Protein AF-A0A2N6QKF6-F1 (afdb_monomer_lite)

pLDDT: mean 82.81, std 17.25, range [31.23, 97.0]

Organism: NCBI:txid170573

Structure (mmCIF, N/CA/C/O backbone):
data_AF-A0A2N6QKF6-F1
#
_entry.id   AF-A0A2N6QKF6-F1
#
loop_
_atom_site.group_PDB
_atom_site.id
_atom_site.type_symbol
_atom_site.label_atom_id
_atom_site.label_alt_id
_atom_site.label_comp_id
_atom_site.label_asym_id
_atom_site.label_entity_id
_atom_site.label_seq_id
_atom_site.pdbx_PDB_ins_code
_atom_site.Cartn_x
_atom_site.Cartn_y
_atom_site.Cartn_z
_atom_site.occupancy
_atom_site.B_iso_or_equiv
_atom_site.auth_seq_id
_atom_site.auth_comp_id
_atom_site.auth_asym_id
_atom_site.auth_atom_id
_atom_site.pdbx_PDB_model_num
ATOM 1 N N . MET A 1 1 ? -44.370 4.939 20.597 1.00 33.59 1 MET A N 1
ATOM 2 C CA . MET A 1 1 ? -43.963 3.669 21.236 1.00 33.59 1 MET A CA 1
ATOM 3 C C . MET A 1 1 ? -43.264 4.023 22.537 1.00 33.59 1 MET A C 1
ATOM 5 O O . MET A 1 1 ? -42.378 4.864 22.496 1.00 33.59 1 MET A O 1
ATOM 9 N N . MET A 1 2 ? -43.715 3.496 23.677 1.00 40.50 2 MET A N 1
ATOM 10 C CA . MET A 1 2 ? -43.012 3.657 24.957 1.00 40.50 2 MET A CA 1
ATOM 11 C C . MET A 1 2 ? -41.929 2.581 25.044 1.00 40.50 2 MET A C 1
ATOM 13 O O . MET A 1 2 ? -42.244 1.399 24.930 1.00 40.50 2 MET A O 1
ATOM 17 N N . ASN A 1 3 ? -40.674 2.985 25.238 1.00 49.44 3 ASN A N 1
ATOM 18 C CA . ASN A 1 3 ? -39.584 2.058 25.524 1.00 49.44 3 ASN A CA 1
ATOM 19 C C . ASN A 1 3 ? -39.737 1.586 26.975 1.00 49.44 3 ASN A C 1
ATOM 21 O O . ASN A 1 3 ? -39.478 2.346 27.905 1.00 49.44 3 ASN A O 1
ATOM 25 N N . ALA A 1 4 ? -40.214 0.359 27.178 1.00 58.16 4 ALA A N 1
ATOM 26 C CA . ALA A 1 4 ? -40.235 -0.259 28.498 1.00 58.16 4 ALA A CA 1
ATOM 27 C C . ALA A 1 4 ? -38.821 -0.756 28.836 1.00 58.16 4 ALA A C 1
ATOM 29 O O . ALA A 1 4 ? -38.276 -1.590 28.116 1.00 58.16 4 ALA A O 1
ATOM 30 N N . ILE A 1 5 ? -38.232 -0.243 29.916 1.00 65.94 5 ILE A N 1
ATOM 31 C CA . ILE A 1 5 ? -36.948 -0.722 30.445 1.00 65.94 5 ILE A CA 1
ATOM 32 C C . ILE A 1 5 ? -37.258 -1.811 31.485 1.00 65.94 5 ILE A C 1
ATOM 34 O O . ILE A 1 5 ? -37.947 -1.512 32.467 1.00 65.94 5 ILE A O 1
ATOM 38 N N . PRO A 1 6 ? -36.807 -3.067 31.301 1.00 71.38 6 PRO A N 1
ATOM 39 C CA . PRO A 1 6 ? -37.033 -4.127 32.279 1.00 71.38 6 PRO A CA 1
ATOM 40 C C . PRO A 1 6 ? -36.351 -3.789 33.613 1.00 71.38 6 PRO A C 1
ATOM 42 O O . PRO A 1 6 ? -35.234 -3.276 33.628 1.00 71.38 6 PRO A O 1
ATOM 45 N N . LYS A 1 7 ? -36.995 -4.089 34.745 1.00 83.50 7 LYS A N 1
ATOM 46 C CA . LYS A 1 7 ? -36.391 -3.979 36.085 1.00 83.50 7 LYS A CA 1
ATOM 47 C C . LYS A 1 7 ? -36.451 -5.326 36.797 1.00 83.50 7 LYS A C 1
ATOM 49 O O . LYS A 1 7 ? -37.468 -6.012 36.706 1.00 83.50 7 LYS A O 1
ATOM 54 N N . ILE A 1 8 ? -35.390 -5.687 37.512 1.00 82.12 8 ILE A N 1
ATOM 55 C CA . ILE A 1 8 ? -35.346 -6.843 38.416 1.00 82.12 8 ILE A CA 1
ATOM 56 C C . ILE A 1 8 ? -35.247 -6.342 39.852 1.00 82.12 8 ILE A C 1
ATOM 58 O O . ILE A 1 8 ? -34.536 -5.384 40.146 1.00 82.12 8 ILE A O 1
ATOM 62 N N . TYR A 1 9 ? -35.965 -7.003 40.751 1.00 87.81 9 TYR A N 1
ATOM 63 C CA . TYR A 1 9 ? -35.865 -6.748 42.178 1.00 87.81 9 TYR A CA 1
ATOM 64 C C . TYR A 1 9 ? -34.645 -7.469 42.768 1.00 87.81 9 TYR A C 1
ATOM 66 O O . TYR A 1 9 ? -34.489 -8.673 42.562 1.00 87.81 9 TYR A O 1
ATOM 74 N N . ASN A 1 10 ? -33.783 -6.744 43.484 1.00 83.25 10 ASN A N 1
ATOM 75 C CA . ASN A 1 10 ? -32.646 -7.316 44.203 1.00 83.25 10 ASN A CA 1
ATOM 76 C C . ASN A 1 10 ? -32.980 -7.461 45.694 1.00 83.25 10 ASN A C 1
ATOM 78 O O . ASN A 1 10 ? -33.020 -6.476 46.428 1.00 83.25 10 ASN A O 1
ATOM 82 N N . GLU A 1 11 ? -33.168 -8.700 46.149 1.00 87.56 11 GLU A N 1
ATOM 83 C CA . GLU A 1 11 ? -33.485 -9.022 47.549 1.00 87.56 11 GLU A CA 1
ATOM 84 C C . GLU A 1 11 ? -32.345 -8.700 48.532 1.00 87.56 11 GLU A C 1
ATOM 86 O O . GLU A 1 11 ? -32.589 -8.530 49.723 1.00 87.56 11 GLU A O 1
ATOM 91 N N . GLN A 1 12 ? -31.098 -8.588 48.062 1.00 83.94 12 GLN A N 1
ATOM 92 C CA . GLN A 1 12 ? -29.947 -8.272 48.918 1.00 83.94 12 GLN A CA 1
ATOM 93 C C . GLN A 1 12 ? -29.856 -6.780 49.236 1.00 83.94 12 GLN A C 1
ATOM 95 O O . GLN A 1 12 ? -29.400 -6.406 50.316 1.00 83.94 12 GLN A O 1
ATOM 100 N N . THR A 1 13 ? -30.275 -5.927 48.301 1.00 87.44 13 THR A N 1
ATOM 101 C CA . THR A 1 13 ? -30.231 -4.465 48.455 1.00 87.44 13 THR A CA 1
ATOM 102 C C . THR A 1 13 ? -31.611 -3.846 48.671 1.00 87.44 13 THR A C 1
ATOM 104 O O . THR A 1 13 ? -31.691 -2.662 48.973 1.00 87.44 13 THR A O 1
ATOM 107 N N . ASN A 1 14 ? -32.693 -4.632 48.577 1.00 87.19 14 ASN A N 1
ATOM 108 C CA . ASN A 1 14 ? -34.089 -4.183 48.648 1.00 87.19 14 ASN A CA 1
ATOM 109 C C . ASN A 1 14 ? -34.465 -3.117 47.599 1.00 87.19 14 ASN A C 1
ATOM 111 O O . ASN A 1 14 ? -35.399 -2.336 47.795 1.00 87.19 14 ASN A O 1
ATOM 115 N N . GLU A 1 15 ? -33.776 -3.106 46.459 1.00 83.88 15 GLU A N 1
ATOM 116 C CA . GLU A 1 15 ? -33.936 -2.095 45.413 1.00 83.88 15 GLU A CA 1
ATOM 117 C C . GLU A 1 15 ? -34.343 -2.710 44.069 1.00 83.88 15 GLU A C 1
ATOM 119 O O . GLU A 1 15 ? -33.984 -3.838 43.725 1.00 83.88 15 GLU A O 1
ATOM 124 N N . TRP A 1 16 ? -35.095 -1.937 43.281 1.00 82.19 16 TRP A N 1
ATOM 125 C CA . TRP A 1 16 ? -35.392 -2.263 41.887 1.00 82.19 16 TRP A CA 1
ATOM 126 C C . TRP A 1 16 ? -34.237 -1.808 41.001 1.00 82.19 16 TRP A C 1
ATOM 128 O O . TRP A 1 16 ? -34.022 -0.609 40.827 1.00 82.19 16 TRP A O 1
ATOM 138 N N . ILE A 1 17 ? -33.529 -2.764 40.407 1.00 78.00 17 ILE A N 1
ATOM 139 C CA . ILE A 1 17 ? -32.406 -2.509 39.509 1.00 78.00 17 ILE A CA 1
ATOM 140 C C . ILE A 1 17 ? -32.923 -2.508 38.075 1.00 78.00 17 ILE A C 1
ATOM 142 O O . ILE A 1 17 ? -33.577 -3.453 37.629 1.00 78.00 17 ILE A O 1
ATOM 146 N N . GLU A 1 18 ? -32.632 -1.439 37.340 1.00 76.62 18 GLU A N 1
ATOM 147 C CA . GLU A 1 18 ? -32.912 -1.384 35.909 1.00 76.62 18 GLU A CA 1
ATOM 148 C C . GLU A 1 18 ? -31.968 -2.333 35.166 1.00 76.62 18 GLU A C 1
ATOM 150 O O . GLU A 1 18 ? -30.745 -2.195 35.225 1.00 76.62 18 GLU A O 1
ATOM 155 N N . LEU A 1 19 ? -32.538 -3.306 34.454 1.00 60.22 19 LEU A N 1
ATOM 156 C CA . LEU A 1 19 ? -31.799 -4.133 33.514 1.00 60.22 19 LEU A CA 1
ATOM 157 C C . LEU A 1 19 ? -31.552 -3.304 32.261 1.00 60.22 19 LEU A C 1
ATOM 159 O O . LEU A 1 19 ? -32.302 -3.355 31.284 1.00 60.22 19 LEU A O 1
ATOM 163 N N . MET A 1 20 ? -30.459 -2.556 32.274 1.00 59.91 20 MET A N 1
ATOM 164 C CA . MET A 1 20 ? -29.850 -2.147 31.025 1.00 59.91 20 MET A CA 1
ATOM 165 C C . MET A 1 20 ? -29.080 -3.350 30.494 1.00 59.91 20 MET A C 1
ATOM 167 O O . MET A 1 20 ? -28.001 -3.677 30.987 1.00 59.91 20 MET A O 1
ATOM 171 N N . ALA A 1 21 ? -29.626 -4.022 29.481 1.00 54.94 21 ALA A N 1
ATOM 172 C CA . ALA A 1 21 ? -28.771 -4.782 28.586 1.00 54.94 21 ALA A CA 1
ATOM 173 C C . ALA A 1 21 ? -27.854 -3.752 27.916 1.00 54.94 21 ALA A C 1
ATOM 175 O O . ALA A 1 21 ? -28.243 -3.121 26.934 1.00 54.94 21 ALA A O 1
ATOM 176 N N . LYS A 1 22 ? -26.661 -3.512 28.482 1.00 54.78 22 LYS A N 1
ATOM 177 C CA . LYS A 1 22 ? -25.592 -2.864 27.719 1.00 54.78 22 LYS A CA 1
ATOM 178 C C . LYS A 1 22 ? -25.486 -3.650 26.412 1.00 54.78 22 LYS A C 1
ATOM 180 O O . LYS A 1 22 ? -25.495 -4.883 26.490 1.00 54.78 22 LYS A O 1
ATOM 185 N N . PRO A 1 23 ? -25.427 -3.013 25.235 1.00 53.00 23 PRO A N 1
ATOM 186 C CA . PRO A 1 23 ? -25.147 -3.738 24.011 1.00 53.00 23 PRO A CA 1
ATOM 187 C C . PRO A 1 23 ? -23.751 -4.351 24.156 1.00 53.00 23 PRO A C 1
ATOM 189 O O . PRO A 1 23 ? -22.747 -3.718 23.856 1.00 53.00 23 PRO A O 1
ATOM 192 N N . ILE A 1 24 ? -23.680 -5.591 24.650 1.00 60.78 24 ILE A N 1
ATOM 193 C CA . ILE A 1 24 ? -22.425 -6.338 24.797 1.00 60.78 24 ILE A CA 1
ATOM 194 C C . ILE A 1 24 ? -21.724 -6.376 23.434 1.00 60.78 24 ILE A C 1
ATOM 196 O O . ILE A 1 24 ? -20.508 -6.336 23.367 1.00 60.78 24 ILE A O 1
ATOM 200 N N . ALA A 1 25 ? -22.495 -6.362 22.341 1.00 68.88 25 ALA A N 1
ATOM 201 C CA . ALA A 1 25 ? -21.987 -6.313 20.980 1.00 68.88 25 ALA A CA 1
ATOM 202 C C . ALA A 1 25 ? -21.119 -5.077 20.678 1.00 68.88 25 ALA A C 1
ATOM 204 O O . ALA A 1 25 ? -20.058 -5.246 20.092 1.00 68.88 25 ALA A O 1
ATOM 205 N N . GLU A 1 26 ? -21.512 -3.861 21.075 1.00 77.00 26 GLU A N 1
ATOM 206 C CA . GLU A 1 26 ? -20.708 -2.655 20.801 1.00 77.00 26 GLU A CA 1
ATOM 207 C C . GLU A 1 26 ? -19.411 -2.658 21.613 1.00 77.00 26 GLU A C 1
ATOM 209 O O . GLU A 1 26 ? -18.339 -2.379 21.082 1.00 77.00 26 GLU A O 1
ATOM 214 N N . GLU A 1 27 ? -19.493 -3.044 22.888 1.00 78.19 27 GLU A N 1
ATOM 215 C CA . GLU A 1 27 ? -18.327 -3.162 23.767 1.00 78.19 27 GLU A CA 1
ATOM 216 C C . GLU A 1 27 ? -17.362 -4.251 23.269 1.00 78.19 27 GLU A C 1
ATOM 218 O O . GLU A 1 27 ? -16.156 -4.029 23.206 1.00 78.19 27 GLU A O 1
ATOM 223 N N . VAL A 1 28 ? -17.887 -5.389 22.804 1.00 81.12 28 VAL A N 1
ATOM 224 C CA . VAL A 1 28 ? -17.098 -6.460 22.176 1.00 81.12 28 VAL A CA 1
ATOM 225 C C . VAL A 1 28 ? -16.457 -5.991 20.871 1.00 81.12 28 VAL A C 1
ATOM 227 O O . VAL A 1 28 ? -15.275 -6.250 20.662 1.00 81.12 28 VAL A O 1
ATOM 230 N N . ILE A 1 29 ? -17.186 -5.276 20.006 1.00 84.38 29 ILE A N 1
ATOM 231 C CA . ILE A 1 29 ? -16.633 -4.721 18.760 1.00 84.38 29 ILE A CA 1
ATOM 232 C C . ILE A 1 29 ? -15.495 -3.744 19.066 1.00 84.38 29 ILE A C 1
ATOM 234 O O . ILE A 1 29 ? -14.464 -3.796 18.397 1.00 84.38 29 ILE A O 1
ATOM 238 N N . ASN A 1 30 ? -15.647 -2.900 20.088 1.00 85.94 30 ASN A N 1
ATOM 239 C CA . ASN A 1 30 ? -14.605 -1.964 20.503 1.00 85.94 30 ASN A CA 1
ATOM 240 C C . ASN A 1 30 ? -13.359 -2.697 21.007 1.00 85.94 30 ASN A C 1
ATOM 242 O O . ASN A 1 30 ? -12.272 -2.418 20.512 1.00 85.94 30 ASN A O 1
ATOM 246 N N . ILE A 1 31 ? -13.512 -3.690 21.890 1.00 87.44 31 ILE A N 1
ATOM 247 C CA . ILE A 1 31 ? -12.392 -4.517 22.373 1.00 87.44 31 ILE A CA 1
ATOM 248 C C . ILE A 1 31 ? -11.693 -5.218 21.201 1.00 87.44 31 ILE A C 1
ATOM 250 O O . ILE A 1 31 ? -10.470 -5.205 21.105 1.00 87.44 31 ILE A O 1
ATOM 254 N N . MET A 1 32 ? -12.455 -5.787 20.262 1.00 88.50 32 MET A N 1
ATOM 255 C CA . MET A 1 32 ? -11.893 -6.436 19.075 1.00 88.50 32 MET A CA 1
ATOM 256 C C . MET A 1 32 ? -11.152 -5.449 18.165 1.00 88.50 32 MET A C 1
ATOM 258 O O . MET A 1 32 ? -10.100 -5.799 17.628 1.00 88.50 32 MET A O 1
ATOM 262 N N . LYS A 1 33 ? -11.675 -4.228 17.983 1.00 90.12 33 LYS A N 1
ATOM 263 C CA . LYS A 1 33 ? -11.009 -3.166 17.215 1.00 90.12 33 LYS A CA 1
ATOM 264 C C . LYS A 1 33 ? -9.722 -2.732 17.917 1.00 90.12 33 LYS A C 1
ATOM 266 O O . LYS A 1 33 ? -8.696 -2.606 17.256 1.00 90.12 33 LYS A O 1
ATOM 271 N N . GLU A 1 34 ? -9.747 -2.543 19.233 1.00 90.44 34 GLU A N 1
ATOM 272 C CA . GLU A 1 34 ? -8.566 -2.203 20.035 1.00 90.44 34 GLU A CA 1
ATOM 273 C C . GLU A 1 34 ? -7.488 -3.288 19.939 1.00 90.44 34 GLU A C 1
ATOM 275 O O . GLU A 1 34 ? -6.335 -2.983 19.627 1.00 90.44 34 GLU A O 1
ATOM 280 N N . ASP A 1 35 ? -7.861 -4.559 20.104 1.00 89.81 35 ASP A N 1
ATOM 281 C CA . ASP A 1 35 ? -6.941 -5.690 19.962 1.00 89.81 35 ASP A CA 1
ATOM 282 C C . ASP A 1 35 ?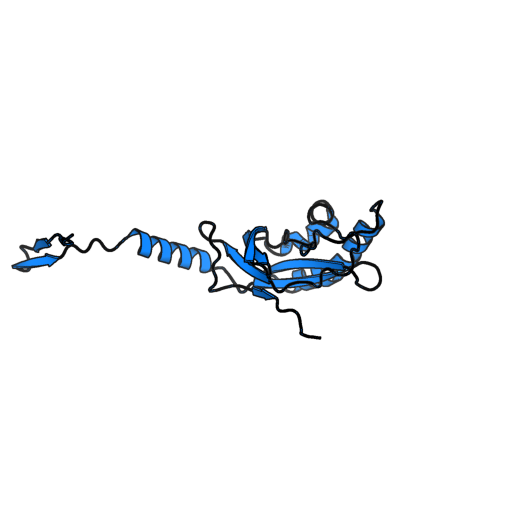 -6.387 -5.813 18.537 1.00 89.81 35 ASP A C 1
ATOM 284 O O . ASP A 1 35 ? -5.190 -6.055 18.356 1.00 89.81 35 ASP A O 1
ATOM 288 N N . PHE A 1 36 ? -7.226 -5.600 17.518 1.00 90.75 36 PHE A N 1
ATOM 289 C CA . PHE A 1 36 ? -6.790 -5.565 16.122 1.00 90.75 36 PHE A CA 1
ATOM 290 C C . PHE A 1 36 ? -5.768 -4.449 15.881 1.00 90.75 36 PHE A C 1
ATOM 292 O O . PHE A 1 36 ? -4.759 -4.677 15.208 1.00 90.75 36 PHE A O 1
ATOM 299 N N . MET A 1 37 ? -6.010 -3.263 16.447 1.00 90.56 37 MET A N 1
ATOM 300 C CA . MET A 1 37 ? -5.165 -2.078 16.291 1.00 90.56 37 MET A CA 1
ATOM 301 C C . MET A 1 37 ? -3.896 -2.107 17.143 1.00 90.56 37 MET A C 1
ATOM 303 O O . MET A 1 37 ? -2.959 -1.368 16.840 1.00 90.56 37 MET A O 1
ATOM 307 N N . ARG A 1 38 ? -3.818 -2.980 18.153 1.00 90.06 38 ARG A N 1
ATOM 308 C CA . ARG A 1 38 ? -2.710 -3.045 19.119 1.00 90.06 38 ARG A CA 1
ATOM 309 C C . ARG A 1 38 ? -1.326 -3.168 18.481 1.00 90.06 38 ARG A C 1
ATOM 311 O O . ARG A 1 38 ? -0.368 -2.626 19.012 1.00 90.06 38 ARG A O 1
ATOM 318 N N . ASN A 1 39 ? -1.232 -3.863 17.347 1.00 85.44 39 ASN A N 1
ATOM 319 C CA . ASN A 1 39 ? 0.022 -4.066 16.610 1.00 85.44 39 ASN A CA 1
ATOM 320 C C . ASN A 1 39 ? 0.040 -3.324 15.259 1.00 85.44 39 ASN A C 1
ATOM 322 O O . ASN A 1 39 ? 0.821 -3.666 14.368 1.00 85.44 39 ASN A O 1
ATOM 326 N N . LYS A 1 40 ? -0.882 -2.376 15.044 1.00 90.88 40 LYS A N 1
ATOM 327 C CA . LYS A 1 40 ? -0.965 -1.597 13.806 1.00 90.88 40 LYS A CA 1
ATOM 328 C C . LYS A 1 40 ? -0.244 -0.277 13.982 1.00 90.88 40 LYS A C 1
ATOM 330 O O . LYS A 1 40 ? -0.698 0.597 14.717 1.00 90.88 40 LYS A O 1
ATOM 335 N N . GLU A 1 41 ? 0.848 -0.125 13.256 1.00 93.25 41 GLU A N 1
ATOM 336 C CA . GLU A 1 41 ? 1.609 1.118 13.216 1.00 93.25 41 GLU A CA 1
ATOM 337 C C . GLU A 1 41 ? 1.075 2.077 12.152 1.00 93.25 41 GLU A C 1
ATOM 339 O O . GLU A 1 41 ? 0.114 1.769 11.445 1.00 93.25 41 GLU A O 1
ATOM 344 N N . ASP A 1 42 ? 1.669 3.257 12.044 1.00 94.69 42 ASP A N 1
ATOM 345 C CA . ASP A 1 42 ? 1.272 4.223 11.023 1.00 94.69 42 ASP A CA 1
ATOM 346 C C . ASP A 1 42 ? 1.542 3.672 9.621 1.00 94.69 42 ASP A C 1
ATOM 348 O O . ASP A 1 42 ? 2.583 3.062 9.362 1.00 94.69 42 ASP A O 1
ATOM 352 N N . ILE A 1 43 ? 0.596 3.888 8.708 1.00 96.12 43 ILE A N 1
ATOM 353 C CA . ILE A 1 43 ? 0.763 3.532 7.300 1.00 96.12 43 ILE A CA 1
ATOM 354 C C . ILE A 1 43 ? 1.660 4.585 6.646 1.00 96.12 43 ILE A C 1
ATOM 356 O O . ILE A 1 43 ? 1.440 5.787 6.791 1.00 96.12 43 ILE A O 1
ATOM 360 N N . LYS A 1 44 ? 2.663 4.123 5.907 1.00 95.81 44 LYS A N 1
ATOM 361 C CA . LYS A 1 44 ? 3.523 4.917 5.031 1.00 95.81 44 LYS A CA 1
ATOM 362 C C . LYS A 1 44 ? 3.369 4.443 3.591 1.00 95.81 44 LYS A C 1
ATOM 364 O O . LYS A 1 44 ? 2.855 3.354 3.342 1.00 95.81 44 LYS A O 1
ATOM 369 N N . LEU A 1 45 ? 3.827 5.270 2.661 1.00 93.75 45 LEU A N 1
ATOM 370 C CA . LEU A 1 45 ? 3.771 5.026 1.227 1.00 93.75 45 LEU A CA 1
ATOM 371 C C . LEU A 1 45 ? 5.172 5.202 0.637 1.00 93.75 45 LEU A C 1
ATOM 373 O O . LEU A 1 45 ? 5.817 6.215 0.903 1.00 93.75 45 LEU A O 1
ATOM 377 N N . SER A 1 46 ? 5.623 4.233 -0.155 1.00 93.56 46 SER A N 1
ATOM 378 C CA . SER A 1 46 ? 6.759 4.391 -1.064 1.00 93.56 46 SER A CA 1
ATOM 379 C C . SER A 1 46 ? 6.221 4.625 -2.473 1.00 93.56 46 SER A C 1
ATOM 381 O O . SER A 1 46 ? 5.393 3.858 -2.975 1.00 93.56 46 SER A O 1
ATOM 383 N N . GLU A 1 47 ? 6.695 5.703 -3.095 1.00 91.81 47 GLU A N 1
ATOM 384 C CA . GLU A 1 47 ? 6.378 6.097 -4.468 1.00 91.81 47 GLU A CA 1
ATOM 385 C C . GLU A 1 47 ? 7.584 5.807 -5.357 1.00 91.81 47 GLU A C 1
ATOM 387 O O . GLU A 1 47 ? 8.590 6.515 -5.318 1.00 91.81 47 GLU A O 1
ATOM 392 N N . ILE A 1 48 ? 7.499 4.744 -6.147 1.00 92.94 48 ILE A N 1
ATOM 393 C CA . ILE A 1 48 ? 8.650 4.213 -6.871 1.00 92.94 48 ILE A CA 1
ATOM 394 C C . ILE A 1 48 ? 8.559 4.665 -8.323 1.00 92.94 48 ILE A C 1
ATOM 396 O O . ILE A 1 48 ? 7.662 4.260 -9.064 1.00 92.94 48 ILE A O 1
ATOM 400 N N . SER A 1 49 ? 9.470 5.554 -8.706 1.00 91.44 49 SER A N 1
ATOM 401 C CA . SER A 1 49 ? 9.580 6.086 -10.064 1.00 91.44 49 SER A CA 1
ATOM 402 C C . SER A 1 49 ? 10.219 5.074 -11.010 1.00 91.44 49 SER A C 1
ATOM 404 O O . SER A 1 49 ? 11.179 4.398 -10.640 1.00 91.44 49 SER A O 1
ATOM 406 N N . TYR A 1 50 ? 9.694 4.975 -12.229 1.00 92.38 50 TYR A N 1
ATOM 407 C CA . TYR A 1 50 ? 10.271 4.163 -13.301 1.00 92.38 50 TYR A CA 1
ATOM 408 C C . TYR A 1 50 ? 9.816 4.678 -14.674 1.00 92.38 50 TYR A C 1
ATOM 410 O O . TYR A 1 50 ? 8.969 5.572 -14.771 1.00 92.38 50 TYR A O 1
ATOM 418 N N . GLY A 1 51 ? 10.362 4.094 -15.738 1.00 88.88 51 GLY A N 1
ATOM 419 C CA . GLY A 1 51 ? 10.180 4.560 -17.107 1.00 88.88 51 GLY A CA 1
ATOM 420 C C . GLY A 1 51 ? 11.149 5.679 -17.476 1.00 88.88 51 GLY A C 1
ATOM 421 O O . GLY A 1 51 ? 11.953 6.151 -16.667 1.00 88.88 51 GLY A O 1
ATOM 422 N N . ASN A 1 52 ? 11.076 6.101 -18.733 1.00 85.31 52 ASN A N 1
ATOM 423 C CA . ASN A 1 52 ? 11.859 7.219 -19.235 1.00 85.31 52 ASN A CA 1
ATOM 424 C C . ASN A 1 52 ? 11.459 8.502 -18.498 1.00 85.31 52 ASN A C 1
ATOM 426 O O . ASN A 1 52 ? 10.275 8.793 -18.349 1.00 85.31 52 ASN A O 1
ATOM 430 N N . GLU A 1 53 ? 12.454 9.265 -18.041 1.00 84.06 53 GLU A N 1
ATOM 431 C CA . GLU A 1 53 ? 12.242 10.526 -17.311 1.00 84.06 53 GLU A CA 1
ATOM 432 C C . GLU A 1 53 ? 11.297 10.395 -16.094 1.00 84.06 53 GLU A C 1
ATOM 434 O O . GLU A 1 53 ? 10.601 11.348 -15.744 1.00 84.06 53 GLU A O 1
ATOM 439 N N . ASP A 1 54 ? 11.272 9.224 -15.438 1.00 81.81 54 ASP A N 1
ATOM 440 C CA . ASP A 1 54 ? 10.433 8.951 -14.262 1.00 81.81 54 ASP A CA 1
ATOM 441 C C . ASP A 1 54 ? 8.931 9.198 -14.512 1.00 81.81 54 ASP A C 1
ATOM 443 O O . ASP A 1 54 ? 8.216 9.713 -13.643 1.00 81.81 54 ASP A O 1
ATOM 447 N N . GLU A 1 55 ? 8.438 8.865 -15.707 1.00 83.19 55 GLU A N 1
ATOM 448 C CA . GLU A 1 55 ? 7.058 9.157 -16.113 1.00 83.19 55 GLU A CA 1
ATOM 449 C C . GLU A 1 55 ? 5.995 8.325 -15.378 1.00 83.19 55 GLU A C 1
ATOM 451 O O . GLU A 1 55 ? 4.845 8.761 -15.241 1.00 83.19 55 GLU A O 1
ATOM 456 N N . PHE A 1 56 ? 6.364 7.138 -14.890 1.00 87.06 56 PHE A N 1
ATOM 457 C CA . PHE A 1 56 ? 5.468 6.252 -14.162 1.00 87.06 56 PHE A CA 1
ATOM 458 C C . PHE A 1 56 ? 5.791 6.228 -12.664 1.00 87.06 56 PHE A C 1
ATOM 460 O O . PHE A 1 56 ? 6.898 6.531 -12.210 1.00 87.06 56 PHE A O 1
ATOM 467 N N . ARG A 1 57 ? 4.774 5.872 -11.876 1.00 87.75 57 ARG A N 1
ATOM 468 C CA . ARG A 1 57 ? 4.860 5.681 -10.425 1.00 87.75 57 ARG A CA 1
ATOM 469 C C . ARG A 1 57 ? 4.216 4.356 -10.064 1.00 87.75 57 ARG A C 1
ATOM 471 O O . ARG A 1 57 ? 3.127 4.067 -10.560 1.00 87.75 57 ARG A O 1
ATOM 478 N N . TYR A 1 58 ? 4.896 3.586 -9.223 1.00 91.06 58 TYR A N 1
A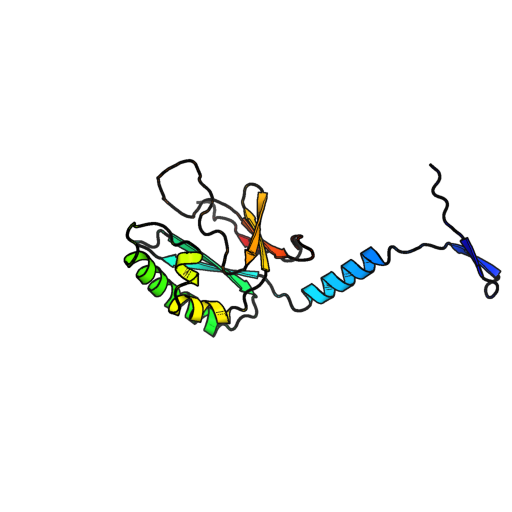TOM 479 C CA . TYR A 1 58 ? 4.367 2.390 -8.583 1.00 91.06 58 TYR A CA 1
ATOM 480 C C . TYR A 1 58 ? 4.240 2.637 -7.079 1.00 91.06 58 TYR A C 1
ATOM 482 O O . TYR A 1 58 ? 5.200 3.055 -6.427 1.00 91.06 58 TYR A O 1
ATOM 490 N N . TYR A 1 59 ? 3.053 2.406 -6.536 1.00 91.69 59 TYR A N 1
ATOM 491 C CA . TYR A 1 59 ? 2.706 2.699 -5.151 1.00 91.69 59 TYR A CA 1
ATOM 492 C C . TYR A 1 59 ? 2.710 1.433 -4.303 1.00 91.69 59 TYR A C 1
ATOM 494 O O . TYR A 1 59 ? 2.030 0.457 -4.632 1.00 91.69 59 TYR A O 1
ATOM 502 N N . ILE A 1 60 ? 3.424 1.476 -3.176 1.00 94.00 60 ILE A N 1
ATOM 503 C CA . ILE A 1 60 ? 3.416 0.417 -2.160 1.00 94.00 60 ILE A CA 1
ATOM 504 C C . ILE A 1 60 ? 3.249 1.044 -0.780 1.00 94.00 60 ILE A C 1
ATOM 506 O O . ILE A 1 60 ? 4.042 1.890 -0.369 1.00 94.00 60 ILE A O 1
ATOM 510 N N . ALA A 1 61 ? 2.232 0.605 -0.046 1.00 95.50 61 ALA A N 1
ATOM 511 C CA . ALA A 1 61 ? 2.046 0.955 1.351 1.00 95.50 61 ALA A CA 1
ATOM 512 C C . ALA A 1 61 ? 2.727 -0.055 2.281 1.00 95.50 61 ALA A C 1
ATOM 514 O O . ALA A 1 61 ? 2.734 -1.266 2.040 1.00 95.50 61 ALA A O 1
ATOM 515 N N . TYR A 1 62 ? 3.263 0.457 3.384 1.00 96.06 62 TYR A N 1
ATOM 516 C CA . TYR A 1 62 ? 3.967 -0.320 4.399 1.00 96.06 62 TYR A CA 1
ATOM 517 C C . TYR A 1 62 ? 3.712 0.250 5.799 1.00 96.06 62 TYR A C 1
ATOM 519 O O . TYR A 1 62 ? 3.279 1.392 5.950 1.00 96.06 62 TYR A O 1
ATOM 527 N N . GLN A 1 63 ? 3.954 -0.546 6.841 1.00 95.19 63 GLN A N 1
ATOM 528 C CA . GLN A 1 63 ? 3.833 -0.083 8.227 1.00 95.19 63 GLN A CA 1
ATOM 529 C C . GLN A 1 63 ? 5.118 0.625 8.677 1.00 95.19 63 GLN A C 1
ATOM 531 O O . GLN A 1 63 ? 6.221 0.221 8.314 1.00 95.19 63 GLN A O 1
ATOM 536 N N . SER A 1 64 ? 5.014 1.663 9.504 1.00 94.25 64 SER A N 1
ATOM 537 C CA . SER A 1 64 ? 6.165 2.486 9.902 1.00 94.25 64 SER A CA 1
ATOM 538 C C . SER A 1 64 ? 7.253 1.749 10.699 1.00 94.25 64 SER A C 1
ATOM 540 O O . SER A 1 64 ? 8.370 2.261 10.783 1.00 94.25 64 SER A O 1
ATOM 542 N N . ASN A 1 65 ? 6.956 0.561 11.235 1.00 93.50 65 ASN A N 1
ATOM 543 C CA . ASN A 1 65 ? 7.890 -0.336 11.925 1.00 93.50 65 ASN A CA 1
ATOM 544 C C . ASN A 1 65 ? 8.603 -1.350 11.012 1.00 93.50 65 ASN A C 1
ATOM 546 O O . ASN A 1 65 ? 9.376 -2.168 11.517 1.00 93.50 65 ASN A O 1
ATOM 550 N N . VAL A 1 66 ? 8.361 -1.335 9.697 1.00 93.88 66 VAL A N 1
ATOM 551 C CA . VAL A 1 66 ? 9.126 -2.158 8.748 1.00 93.88 66 VAL A CA 1
ATOM 552 C C . VAL A 1 66 ? 10.613 -1.801 8.836 1.00 93.88 66 VAL A C 1
ATOM 554 O O . VAL A 1 66 ? 10.987 -0.643 9.028 1.00 93.88 66 VAL A O 1
ATOM 557 N N . ASN A 1 67 ? 11.477 -2.813 8.705 1.00 93.75 67 ASN A N 1
ATOM 558 C CA . ASN A 1 67 ? 12.921 -2.630 8.798 1.00 93.75 67 ASN A CA 1
ATOM 559 C C . ASN A 1 67 ? 13.411 -1.626 7.741 1.00 93.75 67 ASN A C 1
ATOM 561 O O . ASN A 1 67 ? 13.181 -1.806 6.546 1.00 93.75 67 ASN A O 1
ATOM 565 N N . GLN A 1 68 ? 14.141 -0.597 8.174 1.00 92.75 68 GLN A N 1
ATOM 566 C CA . GLN A 1 68 ? 14.664 0.441 7.288 1.00 92.75 68 GLN A CA 1
ATOM 567 C C . GLN A 1 68 ? 15.569 -0.117 6.179 1.00 92.75 68 GLN A C 1
ATOM 569 O O . GLN A 1 68 ? 15.573 0.427 5.078 1.00 92.75 68 GLN A O 1
ATOM 574 N N . SER A 1 69 ? 16.303 -1.210 6.424 1.00 93.50 69 SER A N 1
ATOM 575 C CA . SER A 1 69 ? 17.109 -1.849 5.378 1.00 93.50 69 SER A CA 1
ATOM 576 C C . SER A 1 69 ? 16.250 -2.454 4.267 1.00 93.50 69 SER A C 1
ATOM 578 O O . SER A 1 69 ? 16.661 -2.424 3.109 1.00 93.50 69 SER A O 1
ATOM 580 N N . ALA A 1 70 ? 15.057 -2.959 4.594 1.00 94.19 70 ALA A N 1
ATOM 581 C CA . ALA A 1 70 ? 14.103 -3.459 3.611 1.00 94.19 70 ALA A CA 1
ATOM 582 C C . ALA A 1 70 ? 13.541 -2.310 2.766 1.00 94.19 70 ALA A C 1
ATOM 584 O O . ALA A 1 70 ? 13.534 -2.418 1.545 1.00 94.19 70 ALA A O 1
ATOM 585 N N . ILE A 1 71 ? 13.174 -1.186 3.396 1.00 95.00 71 ILE A N 1
ATOM 586 C CA . ILE A 1 71 ? 12.717 0.020 2.683 1.00 95.00 71 ILE A CA 1
ATOM 587 C C . ILE A 1 71 ? 13.808 0.552 1.751 1.00 95.00 71 ILE A C 1
ATOM 589 O O . ILE A 1 71 ? 13.556 0.777 0.575 1.00 95.00 71 ILE A O 1
ATOM 593 N N . PHE A 1 72 ? 15.04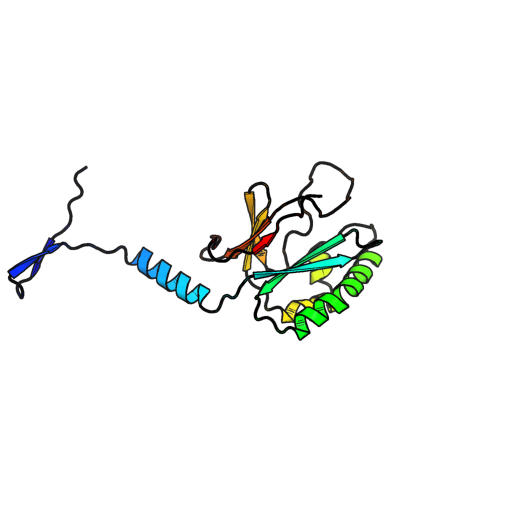2 0.680 2.245 1.00 93.62 72 PHE A N 1
ATOM 594 C CA . PHE A 1 72 ? 16.168 1.138 1.433 1.00 93.62 72 PHE A CA 1
ATOM 595 C C . PHE A 1 72 ? 16.448 0.200 0.251 1.00 93.62 72 PHE A C 1
ATOM 597 O O . PHE A 1 72 ? 16.703 0.659 -0.859 1.00 93.62 72 PHE A O 1
ATOM 604 N N . SER A 1 73 ? 16.387 -1.114 0.479 1.00 93.19 73 SER A N 1
ATOM 605 C CA . SER A 1 73 ? 16.595 -2.104 -0.583 1.00 93.19 73 SER A CA 1
ATOM 606 C C . SER A 1 73 ? 15.482 -2.041 -1.628 1.00 93.19 73 SER A C 1
ATOM 608 O O . SER A 1 73 ? 15.775 -2.065 -2.818 1.00 93.19 73 SER A O 1
ATOM 610 N N . LEU A 1 74 ? 14.225 -1.901 -1.195 1.00 94.44 74 LEU A N 1
ATOM 611 C CA . LEU A 1 74 ? 13.070 -1.711 -2.070 1.00 94.44 74 LEU A CA 1
ATOM 612 C C . LEU A 1 74 ? 13.234 -0.449 -2.927 1.00 94.44 74 LEU A C 1
ATOM 614 O O . LEU A 1 74 ? 13.202 -0.532 -4.149 1.00 94.44 74 LEU A O 1
ATOM 618 N N . GLU A 1 75 ? 13.442 0.710 -2.304 1.00 94.75 75 GLU A N 1
ATOM 619 C CA . GLU A 1 75 ? 13.533 1.998 -3.004 1.00 94.75 75 GLU A CA 1
ATOM 620 C C . GLU A 1 75 ? 14.781 2.095 -3.894 1.00 94.75 75 GLU A C 1
ATOM 622 O O . GLU A 1 75 ? 14.752 2.771 -4.920 1.00 94.75 75 GLU A O 1
ATOM 627 N N . GLY A 1 76 ? 15.862 1.395 -3.539 1.00 94.06 76 GLY A N 1
ATOM 628 C CA . GLY A 1 76 ? 17.091 1.348 -4.325 1.00 94.06 76 GLY A CA 1
ATOM 629 C C . GLY A 1 76 ? 17.051 0.369 -5.500 1.00 94.06 76 GLY A C 1
ATOM 630 O O . GLY A 1 76 ? 17.587 0.686 -6.558 1.00 94.06 76 GLY A O 1
ATOM 631 N N . ALA A 1 77 ? 16.451 -0.814 -5.339 1.00 95.31 77 ALA A N 1
ATOM 632 C CA . ALA A 1 77 ? 16.483 -1.873 -6.353 1.00 95.31 77 ALA A CA 1
ATOM 633 C C . ALA A 1 77 ? 15.241 -1.888 -7.249 1.00 95.31 77 ALA A C 1
ATOM 635 O O . ALA A 1 77 ? 15.354 -2.099 -8.459 1.00 95.31 77 ALA A O 1
ATOM 636 N N . LEU A 1 78 ? 14.058 -1.641 -6.678 1.00 95.50 78 LEU A N 1
ATOM 637 C CA . LEU A 1 78 ? 12.801 -1.801 -7.400 1.00 95.50 78 LEU A CA 1
ATOM 638 C C . LEU A 1 78 ? 12.686 -0.891 -8.636 1.00 95.50 78 LEU A C 1
ATOM 640 O O . LEU A 1 78 ? 12.229 -1.403 -9.652 1.00 95.50 78 LEU A O 1
ATOM 644 N N . PRO A 1 79 ? 13.166 0.373 -8.661 1.00 96.25 79 PRO A N 1
ATOM 645 C CA . PRO A 1 79 ? 13.171 1.172 -9.892 1.00 96.25 79 PRO A CA 1
ATOM 646 C C . PRO A 1 79 ? 13.852 0.478 -11.080 1.00 96.25 79 PRO A C 1
ATOM 648 O O . PRO A 1 79 ? 13.358 0.537 -12.207 1.00 96.25 79 PRO A O 1
ATOM 651 N N . PHE A 1 80 ? 14.975 -0.208 -10.848 1.00 96.25 80 PHE A N 1
ATOM 652 C CA . PHE A 1 80 ? 15.695 -0.926 -11.901 1.00 96.25 80 PHE A CA 1
ATOM 653 C C . PHE A 1 80 ? 14.895 -2.132 -12.387 1.00 96.25 80 PHE A C 1
ATOM 655 O O . PHE A 1 80 ? 14.717 -2.300 -13.590 1.00 96.25 80 PHE A O 1
ATOM 662 N N . ILE A 1 81 ? 14.344 -2.910 -11.456 1.00 97.00 81 ILE A N 1
ATOM 663 C CA . ILE A 1 81 ? 13.531 -4.092 -11.765 1.00 97.00 81 ILE A CA 1
ATOM 664 C C . ILE A 1 81 ? 12.271 -3.693 -12.542 1.00 97.00 81 ILE A C 1
ATOM 666 O O . ILE A 1 81 ? 11.960 -4.293 -13.567 1.00 97.00 81 ILE A O 1
ATOM 670 N N . LEU A 1 82 ? 11.576 -2.629 -12.127 1.00 96.19 82 LEU A N 1
ATOM 671 C CA . LEU A 1 82 ? 10.411 -2.111 -12.849 1.00 96.19 82 LEU A CA 1
ATOM 672 C C . LEU A 1 82 ? 10.779 -1.700 -14.280 1.00 96.19 82 LEU A C 1
ATOM 674 O O . LEU A 1 82 ? 10.053 -2.018 -15.217 1.00 96.19 82 LEU A O 1
ATOM 678 N N . ASN A 1 83 ? 11.928 -1.053 -14.482 1.00 96.25 83 ASN A N 1
ATOM 679 C CA . ASN A 1 83 ? 12.405 -0.733 -15.828 1.00 96.25 83 ASN A CA 1
ATOM 680 C C . ASN A 1 83 ? 12.730 -1.988 -16.653 1.00 96.25 83 ASN A C 1
ATOM 682 O O . ASN A 1 83 ? 12.438 -2.025 -17.847 1.00 96.25 83 ASN A O 1
ATOM 686 N N . GLU A 1 84 ? 13.286 -3.038 -16.048 1.00 96.12 84 GLU A N 1
ATOM 687 C CA . GLU A 1 84 ? 13.500 -4.312 -16.742 1.00 96.12 84 GLU A CA 1
ATOM 688 C C . GLU A 1 84 ? 12.189 -4.983 -17.158 1.00 96.12 84 GLU A C 1
ATOM 690 O O . GLU A 1 84 ? 12.095 -5.483 -18.281 1.00 96.12 84 GLU A O 1
ATOM 695 N N . ILE A 1 85 ? 11.173 -4.978 -16.291 1.00 95.88 85 ILE A N 1
ATOM 696 C CA . ILE A 1 85 ? 9.836 -5.500 -16.609 1.00 95.88 85 ILE A CA 1
ATOM 697 C C . ILE A 1 85 ? 9.214 -4.673 -17.742 1.00 95.88 85 ILE A C 1
ATOM 699 O O . ILE A 1 85 ? 8.723 -5.237 -18.720 1.00 95.88 85 ILE A O 1
ATOM 703 N N . LEU A 1 86 ? 9.287 -3.341 -17.656 1.00 94.62 86 LEU A N 1
ATOM 704 C CA . LEU A 1 86 ? 8.772 -2.420 -18.672 1.00 94.62 86 LEU A CA 1
ATOM 705 C C . LEU A 1 86 ? 9.422 -2.654 -20.042 1.00 94.62 86 LEU A C 1
ATOM 707 O O . LEU A 1 86 ? 8.718 -2.734 -21.045 1.00 94.62 86 LEU A O 1
ATOM 711 N N . ASN A 1 87 ? 10.743 -2.838 -20.084 1.00 93.69 87 ASN A N 1
ATOM 712 C CA . ASN A 1 87 ? 11.492 -3.083 -21.320 1.00 93.69 87 ASN A CA 1
ATOM 713 C C . ASN A 1 87 ? 11.177 -4.438 -21.975 1.00 93.69 87 ASN A C 1
ATOM 715 O O . ASN A 1 87 ? 11.463 -4.625 -23.157 1.00 93.69 87 ASN A O 1
ATOM 719 N N . LYS A 1 88 ? 10.605 -5.387 -21.224 1.00 94.06 88 LYS A N 1
ATOM 720 C CA . LYS A 1 88 ? 10.151 -6.689 -21.736 1.00 94.06 88 LYS A CA 1
ATOM 721 C C . LYS A 1 88 ? 8.710 -6.649 -22.262 1.00 94.06 88 LYS A C 1
ATOM 723 O O . LYS A 1 88 ? 8.288 -7.626 -22.879 1.00 94.06 88 LYS A O 1
ATOM 728 N N . LYS A 1 89 ? 7.943 -5.575 -22.024 1.00 88.38 89 LY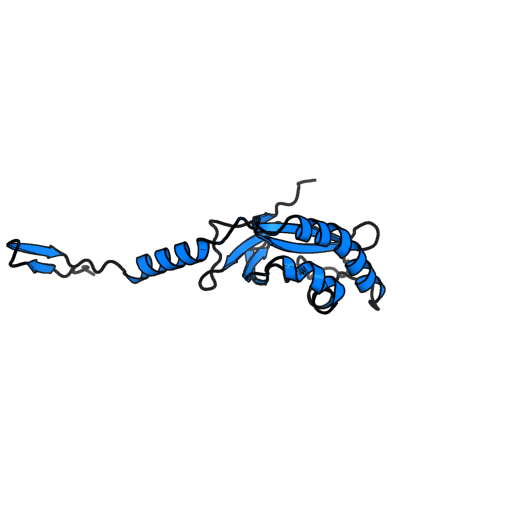S A N 1
ATOM 729 C CA . LYS A 1 89 ? 6.566 -5.455 -22.532 1.00 88.38 89 LYS A CA 1
ATOM 730 C C . LYS A 1 89 ? 6.560 -5.140 -24.024 1.00 88.38 89 LYS A C 1
ATOM 732 O O . LYS A 1 89 ? 7.302 -4.287 -24.498 1.00 88.38 89 LYS A O 1
ATOM 737 N N . ASP A 1 90 ? 5.623 -5.762 -24.737 1.00 86.56 90 ASP A N 1
ATOM 738 C CA . ASP A 1 90 ? 5.391 -5.500 -26.163 1.00 86.56 90 ASP A CA 1
ATOM 739 C C . ASP A 1 90 ? 4.951 -4.052 -26.428 1.00 86.56 90 ASP A C 1
ATOM 741 O O . ASP A 1 90 ? 5.245 -3.483 -27.477 1.00 86.56 90 ASP A O 1
ATOM 745 N N . ASN A 1 91 ? 4.235 -3.456 -25.469 1.00 85.56 91 ASN A N 1
ATOM 746 C CA . ASN A 1 91 ? 3.750 -2.086 -25.534 1.00 85.56 91 ASN A CA 1
ATOM 747 C C . ASN A 1 91 ? 4.271 -1.289 -24.345 1.00 85.56 91 ASN A C 1
ATOM 749 O O . ASN A 1 91 ? 4.165 -1.721 -23.195 1.00 85.56 91 ASN A O 1
ATOM 753 N N . TYR A 1 92 ? 4.762 -0.089 -24.637 1.00 85.50 92 TYR A N 1
ATOM 754 C CA . TYR A 1 92 ? 5.248 0.837 -23.631 1.00 85.50 92 TYR A CA 1
ATOM 755 C C . TYR A 1 92 ? 4.071 1.482 -22.881 1.00 85.50 92 TYR A C 1
ATOM 757 O O . TYR A 1 92 ? 3.425 2.406 -23.379 1.00 85.50 92 TYR A O 1
ATOM 765 N N . SER A 1 93 ? 3.750 0.946 -21.704 1.00 85.94 93 SER A N 1
ATOM 766 C CA . SER A 1 93 ? 2.641 1.386 -20.850 1.00 85.94 93 SER A CA 1
ATOM 767 C C . SER A 1 93 ? 2.979 1.181 -19.374 1.00 85.94 93 SER A C 1
ATOM 769 O O . SER A 1 93 ? 3.881 0.405 -19.058 1.00 85.94 93 SER A O 1
ATOM 771 N N . SER A 1 94 ? 2.194 1.784 -18.471 1.00 87.19 94 SER A N 1
ATOM 772 C CA . SER A 1 94 ? 2.302 1.521 -17.031 1.00 87.19 94 SER A CA 1
ATOM 773 C C . SER A 1 94 ? 2.277 0.015 -16.723 1.00 87.19 94 SER A C 1
ATOM 775 O O . SER A 1 94 ? 1.665 -0.801 -17.434 1.00 87.19 94 SER A O 1
ATOM 777 N N . LEU A 1 95 ? 3.005 -0.356 -15.672 1.00 90.31 95 LEU A N 1
ATOM 778 C CA . LEU A 1 95 ? 3.005 -1.692 -15.097 1.00 90.31 95 LEU A CA 1
ATOM 779 C C . LEU A 1 95 ? 1.798 -1.859 -14.182 1.00 90.31 95 LEU A C 1
ATOM 781 O O . LEU A 1 95 ? 1.554 -1.051 -13.285 1.00 90.31 95 LEU A O 1
ATOM 785 N N . SER A 1 96 ? 1.066 -2.945 -14.398 1.00 90.75 96 SER A N 1
ATOM 786 C CA . SER A 1 96 ? 0.011 -3.376 -13.491 1.00 90.75 96 SER A CA 1
ATOM 787 C C . SER A 1 96 ? 0.602 -4.081 -12.267 1.00 90.75 96 SER A C 1
ATOM 789 O O . SER A 1 96 ? 1.719 -4.598 -12.313 1.00 90.75 96 SER A O 1
ATOM 791 N N . ASN A 1 97 ? -0.183 -4.216 -11.193 1.00 90.94 97 ASN A N 1
ATOM 792 C CA . ASN A 1 97 ? 0.215 -5.041 -10.042 1.00 90.94 97 ASN A CA 1
ATOM 793 C C . ASN A 1 97 ? 0.566 -6.479 -10.456 1.00 90.94 97 ASN A C 1
ATOM 795 O O . ASN A 1 97 ? 1.446 -7.088 -9.865 1.00 90.94 97 ASN A O 1
ATOM 799 N N . LYS A 1 98 ? -0.087 -7.032 -11.488 1.00 91.88 98 LYS A N 1
ATOM 800 C CA . LYS A 1 98 ? 0.231 -8.379 -11.985 1.00 91.88 98 LYS A CA 1
ATOM 801 C C . LYS A 1 98 ? 1.603 -8.439 -12.645 1.00 91.88 98 LYS A C 1
ATOM 803 O O . LYS A 1 98 ? 2.311 -9.412 -12.428 1.00 91.88 98 LYS A O 1
ATOM 808 N N . ASP A 1 99 ? 1.965 -7.410 -13.414 1.00 93.06 99 ASP A N 1
ATOM 809 C CA . ASP A 1 99 ? 3.273 -7.340 -14.075 1.00 93.06 99 ASP A CA 1
ATOM 810 C C . ASP A 1 99 ? 4.403 -7.364 -13.034 1.00 93.06 99 ASP A C 1
ATOM 812 O O . ASP A 1 99 ? 5.401 -8.050 -13.224 1.00 93.06 99 ASP A O 1
ATOM 816 N N . VAL A 1 100 ? 4.219 -6.655 -11.915 1.00 94.69 100 VAL A N 1
ATOM 817 C CA . VAL A 1 100 ? 5.226 -6.536 -10.850 1.00 94.69 100 VAL A CA 1
ATOM 818 C C . VAL A 1 100 ? 5.219 -7.738 -9.907 1.00 94.69 100 VAL A C 1
ATOM 820 O O . VAL A 1 100 ? 6.270 -8.282 -9.599 1.00 94.69 100 VAL A O 1
ATOM 823 N N . LEU A 1 101 ? 4.052 -8.189 -9.448 1.00 93.88 101 LEU A N 1
ATOM 824 C CA . LEU A 1 101 ? 3.960 -9.237 -8.423 1.00 93.88 101 LEU A CA 1
ATOM 825 C C . LEU A 1 101 ? 4.173 -10.658 -8.963 1.00 93.88 101 LEU A C 1
ATOM 827 O O . LEU A 1 101 ? 4.316 -11.585 -8.168 1.00 93.88 101 LEU A O 1
ATOM 831 N N . PHE A 1 102 ? 4.173 -10.852 -10.285 1.00 94.69 102 PHE A N 1
ATOM 832 C CA . PHE A 1 102 ? 4.562 -12.125 -10.908 1.00 94.69 102 PHE A CA 1
ATOM 833 C C . PHE A 1 102 ? 6.057 -12.203 -11.234 1.00 94.69 102 PHE A C 1
ATOM 835 O O . PHE A 1 102 ? 6.543 -13.286 -11.563 1.00 94.69 102 PHE A O 1
ATOM 842 N N . ASP A 1 103 ? 6.785 -11.093 -11.131 1.00 96.62 103 ASP A N 1
ATOM 843 C CA . ASP A 1 103 ? 8.235 -11.079 -11.263 1.00 96.62 103 ASP A CA 1
ATOM 844 C C . ASP A 1 103 ? 8.887 -11.472 -9.925 1.00 96.62 103 ASP A C 1
ATOM 846 O O . ASP A 1 103 ? 8.612 -10.890 -8.873 1.00 96.62 103 ASP A O 1
ATOM 850 N N . ALA A 1 104 ? 9.723 -12.513 -9.956 1.00 95.00 104 ALA A N 1
ATOM 851 C CA . ALA A 1 104 ? 10.315 -13.087 -8.749 1.00 95.00 104 ALA A CA 1
ATOM 852 C C . ALA A 1 104 ? 11.307 -12.133 -8.069 1.00 95.00 104 ALA A C 1
ATOM 854 O O . ALA A 1 104 ? 11.387 -12.113 -6.837 1.00 95.00 104 ALA A O 1
A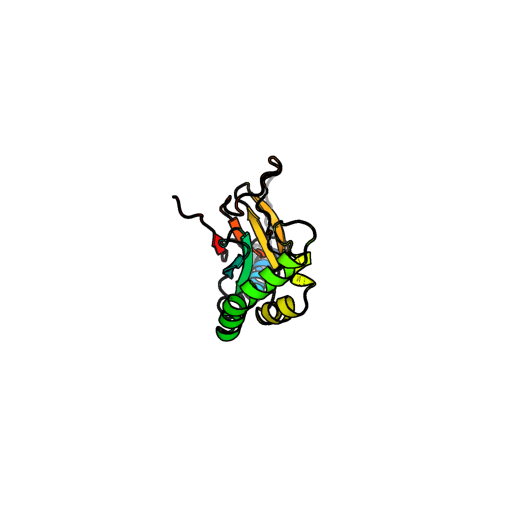TOM 855 N N . ASP A 1 105 ? 12.032 -11.334 -8.855 1.00 95.12 105 ASP A N 1
ATOM 856 C CA . ASP A 1 105 ? 12.996 -10.382 -8.321 1.00 95.12 105 ASP A CA 1
ATOM 857 C C . ASP A 1 105 ? 12.244 -9.251 -7.624 1.00 95.12 105 ASP A C 1
ATOM 859 O O . ASP A 1 105 ? 12.514 -8.986 -6.452 1.00 95.12 105 ASP A O 1
ATOM 863 N N . ALA A 1 106 ? 11.228 -8.666 -8.267 1.00 95.38 106 ALA A N 1
ATOM 864 C CA . ALA A 1 106 ? 10.381 -7.648 -7.640 1.00 95.38 106 ALA A CA 1
ATOM 865 C C . ALA A 1 106 ? 9.736 -8.160 -6.344 1.00 95.38 106 ALA A C 1
ATOM 867 O O . ALA A 1 106 ? 9.801 -7.487 -5.310 1.00 95.38 106 ALA A O 1
ATOM 868 N N . LEU A 1 107 ? 9.160 -9.366 -6.370 1.00 94.19 107 LEU A N 1
ATOM 869 C CA . LEU A 1 107 ? 8.504 -9.953 -5.205 1.00 94.19 107 LEU A CA 1
ATOM 870 C C . LEU A 1 107 ? 9.467 -10.105 -4.017 1.00 94.19 107 LEU A C 1
ATOM 872 O O . LEU A 1 107 ? 9.086 -9.787 -2.890 1.00 94.19 107 LEU A O 1
ATOM 876 N N . SER A 1 108 ? 10.724 -10.486 -4.262 1.00 94.69 108 SER A N 1
ATOM 877 C CA . SER A 1 108 ? 11.733 -10.666 -3.207 1.00 94.69 108 SER A CA 1
ATOM 878 C C . SER A 1 108 ? 12.033 -9.395 -2.396 1.00 94.69 108 SER A C 1
ATOM 880 O O . SER A 1 108 ? 12.373 -9.481 -1.214 1.00 94.69 108 SER A O 1
ATOM 882 N N . PHE A 1 109 ? 11.861 -8.210 -2.995 1.00 94.31 109 PHE A N 1
ATOM 883 C CA . PHE A 1 109 ? 12.015 -6.922 -2.306 1.00 94.31 109 PHE A CA 1
ATOM 884 C C . PHE A 1 109 ? 10.721 -6.441 -1.640 1.00 94.31 109 PHE A C 1
ATOM 886 O O . PHE A 1 109 ? 10.779 -5.651 -0.697 1.00 94.31 109 PHE A O 1
ATOM 893 N N . ILE A 1 110 ? 9.560 -6.920 -2.096 1.00 94.00 110 ILE A N 1
ATOM 894 C CA . ILE A 1 110 ? 8.238 -6.533 -1.581 1.00 94.00 110 ILE A CA 1
ATOM 895 C C . ILE A 1 110 ? 7.826 -7.389 -0.375 1.00 94.00 110 ILE A C 1
ATOM 897 O O . ILE A 1 110 ? 7.244 -6.867 0.577 1.00 94.00 110 ILE A O 1
ATOM 901 N N . GLU A 1 111 ? 8.126 -8.689 -0.373 1.00 91.62 111 GLU A N 1
ATOM 902 C CA . GLU A 1 111 ? 7.772 -9.607 0.724 1.00 91.62 111 GLU A CA 1
ATOM 903 C C . GLU A 1 111 ? 8.226 -9.134 2.122 1.00 91.62 111 GLU A C 1
ATOM 905 O O . GLU A 1 111 ? 7.425 -9.217 3.061 1.00 91.62 111 GLU A O 1
ATOM 910 N N . PRO A 1 112 ? 9.438 -8.565 2.298 1.00 93.69 112 PRO A N 1
ATOM 911 C CA . PRO A 1 112 ? 9.899 -8.063 3.595 1.00 93.69 112 PRO A CA 1
ATOM 912 C C . PRO A 1 112 ? 9.072 -6.909 4.188 1.00 93.69 112 PRO A C 1
ATOM 914 O O . PRO A 1 112 ? 9.283 -6.547 5.347 1.00 93.69 112 PRO A O 1
ATOM 917 N N . LEU A 1 113 ? 8.143 -6.315 3.429 1.00 92.19 113 LEU A N 1
ATOM 918 C CA . LEU A 1 113 ? 7.306 -5.196 3.877 1.00 92.19 113 LEU A CA 1
ATOM 919 C C . LEU A 1 113 ? 6.118 -5.618 4.755 1.00 92.19 113 LEU A C 1
ATOM 921 O O . LEU A 1 113 ? 5.392 -4.747 5.232 1.00 92.19 113 LEU A O 1
ATOM 925 N N . ASN A 1 114 ? 5.920 -6.923 4.985 1.00 89.38 114 ASN A N 1
ATOM 926 C CA . ASN A 1 114 ? 4.799 -7.478 5.755 1.00 89.38 114 ASN A CA 1
ATOM 927 C C . ASN A 1 114 ? 3.435 -7.002 5.234 1.00 89.38 114 ASN A C 1
ATOM 929 O O . ASN A 1 114 ? 2.712 -6.270 5.907 1.00 89.38 114 ASN A O 1
ATOM 933 N N . VAL A 1 115 ? 3.092 -7.427 4.018 1.00 91.69 115 VAL A N 1
ATOM 934 C CA . VAL A 1 115 ? 1.855 -7.054 3.317 1.00 91.69 115 VAL A CA 1
ATOM 935 C C . VAL A 1 115 ? 0.607 -7.225 4.197 1.00 91.69 115 VAL A C 1
ATOM 937 O O . VAL A 1 115 ? 0.409 -8.259 4.836 1.00 91.69 115 VAL A O 1
ATOM 940 N N . PHE A 1 116 ? -0.270 -6.220 4.190 1.00 93.81 116 PHE A N 1
ATOM 941 C CA . PHE A 1 116 ? -1.513 -6.202 4.967 1.00 93.81 116 PHE A CA 1
ATOM 942 C C . PHE A 1 116 ? -2.697 -5.705 4.134 1.00 93.81 116 PHE A C 1
ATOM 944 O O . PHE A 1 116 ? -2.524 -5.054 3.107 1.00 93.81 116 PHE A O 1
ATOM 951 N N . ASN A 1 117 ? -3.915 -6.021 4.581 1.00 93.94 117 ASN A N 1
ATOM 952 C CA . ASN A 1 117 ? -5.134 -5.568 3.916 1.00 93.94 117 ASN A CA 1
ATOM 953 C C . ASN A 1 117 ? -5.433 -4.105 4.257 1.00 93.94 117 ASN A C 1
ATOM 955 O O . ASN A 1 117 ? -5.316 -3.686 5.415 1.00 93.94 117 ASN A O 1
ATOM 959 N N . VAL A 1 118 ? -5.877 -3.362 3.252 1.00 95.00 118 VAL A N 1
ATOM 960 C CA . VAL A 1 118 ? -6.214 -1.943 3.333 1.00 95.00 118 VAL A CA 1
ATOM 961 C C . VAL A 1 118 ? -7.483 -1.642 2.550 1.00 95.00 118 VAL A C 1
ATOM 963 O O . VAL A 1 118 ? -7.823 -2.342 1.596 1.00 95.00 118 VAL A O 1
ATOM 966 N N . VAL A 1 119 ? -8.154 -0.562 2.932 1.00 94.50 119 VAL A N 1
ATOM 967 C CA . VAL A 1 119 ? -9.123 0.127 2.084 1.00 94.50 119 VAL A CA 1
ATOM 968 C C . VAL A 1 119 ? -8.400 1.288 1.419 1.00 94.50 119 VAL A C 1
ATOM 970 O O . VAL A 1 119 ? -7.873 2.170 2.099 1.00 94.50 119 VAL A O 1
ATOM 973 N N . TYR A 1 120 ? -8.359 1.273 0.092 1.00 92.12 120 TYR A N 1
ATOM 974 C CA . TYR A 1 120 ? -7.949 2.411 -0.716 1.00 92.12 120 TYR A CA 1
ATOM 975 C C . TYR A 1 120 ? -9.194 3.200 -1.112 1.00 92.12 120 TYR A C 1
ATOM 977 O O . TYR A 1 120 ? -10.155 2.607 -1.601 1.00 92.12 120 TYR A O 1
ATOM 985 N N . LYS A 1 121 ? -9.161 4.521 -0.937 1.00 89.62 121 LYS A N 1
ATOM 986 C CA . LYS A 1 121 ? -10.225 5.438 -1.354 1.00 89.62 121 LYS A CA 1
ATOM 987 C C . LYS A 1 121 ? -9.656 6.528 -2.245 1.00 89.62 121 LYS A C 1
ATOM 989 O O . LYS A 1 121 ? -8.743 7.238 -1.820 1.00 89.62 121 LYS A O 1
ATOM 994 N N . ASP A 1 122 ? -10.190 6.665 -3.452 1.00 86.00 122 ASP A N 1
ATOM 995 C CA . ASP A 1 122 ? -9.759 7.700 -4.394 1.00 86.00 122 ASP A CA 1
ATOM 996 C C . ASP A 1 122 ? -10.369 9.083 -4.082 1.00 86.00 122 ASP A C 1
ATOM 998 O O . ASP A 1 122 ? -11.153 9.264 -3.146 1.00 86.00 122 ASP A O 1
ATOM 1002 N N . THR A 1 123 ? -10.027 10.082 -4.901 1.00 84.31 123 THR A N 1
ATOM 1003 C CA . THR A 1 123 ? -10.542 11.457 -4.765 1.00 84.31 123 THR A CA 1
ATOM 1004 C C . THR A 1 123 ? -12.057 11.558 -4.955 1.00 84.31 123 THR A C 1
ATOM 1006 O O . THR A 1 123 ? -12.680 12.486 -4.442 1.00 84.31 123 THR A O 1
ATOM 1009 N N . PHE A 1 124 ? -12.656 10.635 -5.706 1.00 81.69 124 PHE A N 1
ATOM 1010 C CA . PHE A 1 124 ? -14.087 10.609 -6.003 1.00 81.69 124 PHE A CA 1
ATOM 1011 C C . PHE A 1 124 ? -14.885 9.827 -4.950 1.00 81.69 124 PHE A C 1
ATOM 1013 O O . PHE A 1 124 ? -16.113 9.794 -5.011 1.00 81.69 124 PHE A O 1
ATOM 1020 N N . GLY A 1 125 ? -14.200 9.234 -3.969 1.00 81.75 125 GLY A N 1
ATOM 1021 C CA . GLY A 1 125 ? -14.795 8.425 -2.917 1.00 81.75 125 GLY A CA 1
ATOM 1022 C C . GLY A 1 125 ? -15.036 6.970 -3.312 1.00 81.75 125 GLY A C 1
ATOM 1023 O O . GLY A 1 125 ? -15.726 6.276 -2.568 1.00 81.75 125 GLY A O 1
ATOM 1024 N N . ASN A 1 126 ? -14.486 6.496 -4.436 1.00 84.25 126 ASN A N 1
ATOM 1025 C CA . ASN A 1 126 ? -14.533 5.078 -4.781 1.00 84.25 126 ASN A CA 1
ATOM 1026 C C . ASN A 1 126 ? -13.583 4.309 -3.867 1.00 84.25 126 ASN A C 1
ATOM 1028 O O . ASN A 1 126 ? -12.408 4.661 -3.743 1.00 84.25 126 ASN A O 1
ATOM 1032 N N . GLU A 1 127 ? -14.097 3.248 -3.254 1.00 88.31 127 GLU A N 1
ATOM 1033 C CA . GLU A 1 127 ? -13.357 2.423 -2.309 1.00 88.31 127 GLU A CA 1
ATOM 1034 C C . GLU A 1 127 ? -13.093 1.033 -2.884 1.00 88.31 127 GLU A C 1
ATOM 1036 O O . GLU A 1 127 ? -13.963 0.413 -3.499 1.00 88.31 127 GLU A O 1
ATOM 1041 N N . VAL A 1 128 ? -11.883 0.526 -2.657 1.00 89.00 128 VAL A N 1
ATOM 1042 C CA . VAL A 1 128 ? -11.514 -0.858 -2.950 1.00 89.00 128 VAL A CA 1
ATOM 1043 C C . VAL A 1 128 ? -10.750 -1.442 -1.770 1.00 89.00 128 VAL A C 1
ATOM 1045 O O . VAL A 1 128 ? -9.824 -0.828 -1.239 1.00 89.00 128 VAL A O 1
ATOM 1048 N N . THR A 1 129 ? -11.133 -2.650 -1.361 1.00 90.94 129 THR A N 1
ATOM 1049 C CA . THR A 1 129 ? -10.341 -3.434 -0.411 1.00 90.94 129 THR A CA 1
ATOM 1050 C C . THR A 1 129 ? -9.271 -4.189 -1.184 1.00 90.94 129 THR A C 1
ATOM 1052 O O . THR A 1 129 ? -9.583 -4.954 -2.095 1.00 90.94 129 THR A O 1
ATOM 1055 N N . THR A 1 130 ? -8.010 -3.961 -0.834 1.00 92.50 130 THR A N 1
ATOM 1056 C CA . THR A 1 130 ? -6.849 -4.554 -1.505 1.00 92.50 130 THR A CA 1
ATOM 1057 C C . THR A 1 130 ? -5.726 -4.828 -0.502 1.00 92.50 130 THR A C 1
ATOM 1059 O O . THR A 1 130 ? -5.871 -4.595 0.702 1.00 92.50 130 THR A O 1
ATOM 1062 N N . ARG A 1 131 ? -4.598 -5.348 -0.978 1.00 94.94 131 ARG A N 1
ATOM 1063 C CA . ARG A 1 131 ? -3.364 -5.488 -0.204 1.00 94.94 131 ARG A CA 1
ATOM 1064 C C . ARG A 1 131 ? -2.477 -4.261 -0.363 1.00 94.94 131 ARG A C 1
ATOM 1066 O O . ARG A 1 131 ? -2.510 -3.578 -1.383 1.00 94.94 131 ARG A O 1
ATOM 1073 N N . SER A 1 132 ? -1.644 -3.997 0.636 1.00 94.38 132 SER A N 1
ATOM 1074 C CA . SER A 1 132 ? -0.780 -2.814 0.686 1.00 94.38 132 SER A CA 1
ATOM 1075 C C . SER A 1 132 ? 0.249 -2.732 -0.457 1.00 94.38 132 SER A C 1
ATOM 1077 O O . SER A 1 132 ? 0.725 -1.644 -0.762 1.00 94.38 132 SER A O 1
ATOM 1079 N N . ASN A 1 133 ? 0.555 -3.842 -1.135 1.00 94.00 133 ASN A N 1
ATOM 1080 C CA . ASN A 1 133 ? 1.402 -3.923 -2.336 1.00 94.00 133 ASN A CA 1
ATOM 1081 C C . ASN A 1 133 ? 0.614 -4.047 -3.659 1.00 94.00 133 ASN A C 1
ATOM 1083 O O . ASN A 1 133 ? 1.216 -4.127 -4.727 1.00 94.00 133 ASN A O 1
ATOM 1087 N N . GLU A 1 134 ? -0.716 -4.090 -3.580 1.00 93.44 134 GLU A N 1
ATOM 1088 C CA . GLU A 1 134 ? -1.657 -4.222 -4.698 1.00 93.44 134 GLU A CA 1
ATOM 1089 C C . GLU A 1 134 ? -2.546 -2.972 -4.800 1.00 93.44 134 GLU A C 1
ATOM 1091 O O . GLU A 1 134 ? -3.718 -3.036 -5.189 1.00 93.44 134 GLU A O 1
ATOM 1096 N N . LEU A 1 135 ? -2.005 -1.813 -4.419 1.00 91.12 135 LEU A N 1
ATOM 1097 C CA . LEU A 1 135 ? -2.706 -0.540 -4.553 1.00 91.12 135 LEU A CA 1
ATOM 1098 C C . LEU A 1 135 ? -3.051 -0.285 -6.030 1.00 91.12 135 LEU A C 1
ATOM 1100 O O . LEU A 1 135 ? -2.320 -0.734 -6.917 1.00 91.12 135 LEU A O 1
ATOM 1104 N N . PRO A 1 136 ? -4.158 0.407 -6.340 1.00 87.31 136 PRO A N 1
ATOM 1105 C CA . PRO A 1 136 ? -4.436 0.821 -7.710 1.00 87.31 136 PRO A CA 1
ATOM 1106 C C . PRO A 1 136 ? -3.273 1.650 -8.281 1.00 87.31 136 PRO A C 1
ATOM 1108 O O . PRO A 1 136 ? -2.936 2.699 -7.740 1.00 87.31 136 PRO A O 1
ATOM 1111 N N . GLN A 1 137 ? -2.657 1.160 -9.363 1.00 80.81 137 GLN A N 1
ATOM 1112 C CA . GLN A 1 137 ? -1.529 1.829 -10.038 1.00 80.81 137 GLN A CA 1
ATOM 1113 C C . GLN A 1 137 ? -1.995 2.788 -11.136 1.00 80.81 137 GLN A C 1
ATOM 1115 O O . GLN A 1 137 ? -1.296 3.738 -11.478 1.00 80.81 137 GLN A O 1
ATOM 1120 N N . ASP A 1 138 ? -3.200 2.554 -11.653 1.00 63.44 138 ASP A N 1
ATOM 1121 C CA . ASP A 1 138 ? -3.862 3.404 -12.627 1.00 63.44 138 ASP A CA 1
ATOM 1122 C C . ASP A 1 138 ? -4.869 4.278 -11.873 1.00 63.44 138 ASP A C 1
ATOM 1124 O O . ASP A 1 138 ? -5.966 3.838 -11.519 1.00 63.44 138 ASP A O 1
ATOM 1128 N N . LEU A 1 139 ? -4.503 5.527 -11.588 1.00 53.00 139 LEU A N 1
ATOM 1129 C CA . LEU A 1 139 ? -5.486 6.514 -11.148 1.00 53.00 139 LEU A CA 1
ATOM 1130 C C . LEU A 1 139 ? -6.425 6.784 -12.332 1.00 53.00 139 LEU A C 1
ATOM 1132 O O . LEU A 1 139 ? -6.053 7.410 -13.321 1.00 53.00 139 LEU A O 1
ATOM 1136 N N . ILE A 1 140 ? -7.624 6.217 -12.228 1.00 41.16 140 ILE A N 1
ATOM 1137 C CA . ILE A 1 140 ? -8.732 6.205 -13.186 1.00 41.16 140 ILE A CA 1
ATOM 1138 C C . ILE A 1 140 ? -8.808 7.504 -14.009 1.00 41.16 140 ILE A C 1
ATOM 1140 O O . ILE A 1 140 ? -9.231 8.549 -13.521 1.00 41.16 140 ILE A O 1
ATOM 1144 N N . ASN A 1 141 ? -8.497 7.411 -15.304 1.00 33.06 141 ASN A N 1
ATOM 1145 C CA . ASN A 1 141 ? -9.012 8.331 -16.315 1.00 33.06 141 ASN A CA 1
ATOM 1146 C C . ASN A 1 141 ? -9.521 7.517 -17.510 1.00 33.06 141 ASN A C 1
ATOM 1148 O O . ASN A 1 141 ? -8.847 7.347 -18.523 1.00 33.06 141 ASN A O 1
ATOM 1152 N N . THR A 1 142 ? -10.737 6.986 -17.392 1.00 33.06 142 THR A N 1
ATOM 1153 C CA . THR A 1 142 ? -11.426 6.184 -18.419 1.00 33.06 142 THR A CA 1
ATOM 1154 C C . THR A 1 142 ? -11.811 6.966 -19.686 1.00 33.06 142 THR A C 1
ATOM 1156 O O . THR A 1 142 ? -12.659 6.507 -20.447 1.00 33.06 142 THR A O 1
ATOM 1159 N N . THR A 1 143 ? -11.221 8.136 -19.959 1.00 31.61 143 THR A N 1
ATOM 1160 C CA . THR A 1 143 ? -11.664 9.005 -21.066 1.00 31.61 143 THR A CA 1
ATOM 1161 C C . THR A 1 143 ? -10.595 9.523 -22.023 1.00 31.61 143 THR A C 1
ATOM 1163 O O . THR A 1 143 ? -10.953 10.198 -22.986 1.00 31.61 143 THR A O 1
ATOM 1166 N N . SER A 1 144 ? -9.316 9.168 -21.893 1.00 31.55 144 SER A N 1
ATOM 1167 C CA . SER A 1 144 ? -8.363 9.475 -22.968 1.00 31.55 144 SER A CA 1
ATOM 1168 C C . SER A 1 144 ? -7.295 8.399 -23.119 1.00 31.55 144 SER A C 1
ATOM 1170 O O . SER A 1 144 ? -6.634 8.002 -22.170 1.00 31.55 144 SER A O 1
ATOM 1172 N N . HIS A 1 145 ? -7.092 7.943 -24.358 1.00 31.23 145 HIS A N 1
ATOM 1173 C CA . HIS A 1 145 ? -5.979 7.079 -24.778 1.00 31.23 145 HIS A CA 1
ATOM 1174 C C . HIS A 1 145 ? -4.626 7.825 -24.748 1.00 31.23 145 HIS A C 1
ATOM 1176 O O . HIS A 1 145 ? -3.760 7.618 -25.594 1.00 31.23 145 HIS A O 1
ATOM 1182 N N . ILE A 1 146 ? -4.452 8.746 -23.802 1.00 33.25 146 ILE A N 1
ATOM 1183 C CA . ILE A 1 146 ? -3.218 9.481 -23.570 1.00 33.25 146 ILE A CA 1
ATOM 1184 C C . ILE A 1 146 ? -2.819 9.146 -22.141 1.00 33.25 146 ILE A C 1
ATOM 1186 O O . ILE A 1 146 ? -3.222 9.815 -21.193 1.00 33.25 146 ILE A O 1
ATOM 1190 N N . ILE A 1 147 ? -2.039 8.076 -22.003 1.00 41.53 147 ILE A N 1
ATOM 1191 C CA . ILE A 1 147 ? -1.340 7.753 -20.763 1.00 41.53 147 ILE A CA 1
ATOM 1192 C C . ILE A 1 147 ? -0.272 8.835 -20.594 1.00 41.53 147 ILE A C 1
ATOM 1194 O O . ILE A 1 147 ? 0.827 8.744 -21.133 1.00 41.53 147 ILE A O 1
ATOM 1198 N N . LYS A 1 148 ? -0.640 9.927 -19.927 1.00 33.28 148 LYS A N 1
ATOM 1199 C CA . LYS A 1 148 ? 0.298 10.904 -19.381 1.00 33.28 148 LYS A CA 1
ATOM 1200 C C . LYS A 1 148 ? -0.078 11.149 -17.928 1.00 33.28 148 LYS A C 1
ATOM 1202 O O . LYS A 1 148 ? -1.096 11.775 -17.646 1.00 33.28 148 LYS A O 1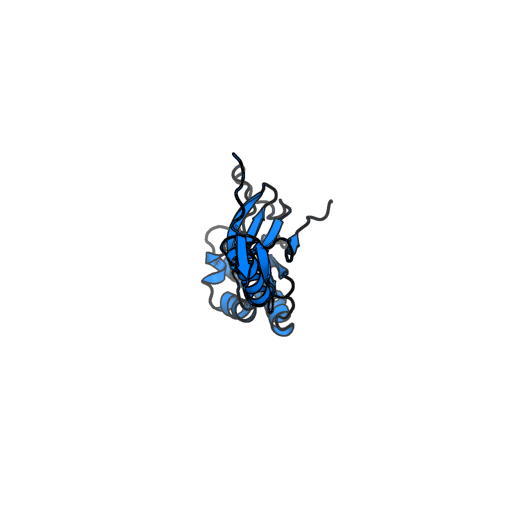
ATOM 1207 N N . ASN A 1 149 ? 0.818 10.693 -17.058 1.00 40.25 149 ASN A N 1
ATOM 1208 C CA . ASN A 1 149 ? 0.887 10.888 -15.614 1.00 40.25 149 ASN A CA 1
ATOM 1209 C C . ASN A 1 149 ? -0.154 10.149 -14.755 1.00 40.25 149 ASN A C 1
ATOM 1211 O O . ASN A 1 149 ? -1.305 10.565 -14.657 1.00 40.25 149 ASN A O 1
ATOM 1215 N N . ASN A 1 150 ? 0.339 9.218 -13.930 1.00 45.81 150 ASN A N 1
ATOM 1216 C CA . ASN A 1 150 ? -0.283 8.741 -12.681 1.00 45.81 150 ASN A CA 1
ATOM 1217 C C . ASN A 1 150 ? -0.402 9.861 -11.605 1.00 45.81 150 ASN A C 1
ATOM 1219 O O . ASN A 1 150 ? -0.330 9.593 -10.414 1.00 45.81 150 ASN A O 1
ATOM 1223 N N . LYS A 1 151 ? -0.545 11.143 -11.990 1.00 48.56 151 LYS A N 1
ATOM 1224 C CA . LYS A 1 151 ? -0.517 12.325 -11.092 1.00 48.56 151 LYS A CA 1
ATOM 1225 C C . LYS A 1 151 ? -1.901 12.914 -10.769 1.00 48.56 151 LYS A C 1
ATOM 1227 O O . LYS A 1 151 ? -1.983 14.097 -10.409 1.00 48.56 151 LYS A O 1
ATOM 1232 N N . SER A 1 152 ? -3.002 12.187 -10.945 1.00 56.44 152 SER A N 1
ATOM 1233 C CA . SER A 1 152 ? -4.339 12.767 -10.750 1.00 56.44 152 SER A CA 1
ATOM 1234 C C . SER A 1 152 ? -5.128 12.078 -9.646 1.00 56.44 152 SER A C 1
ATOM 1236 O O . SER A 1 152 ? -5.942 11.202 -9.911 1.00 56.44 152 SER A O 1
ATOM 1238 N N . GLY A 1 153 ? -4.916 12.530 -8.410 1.00 67.38 153 GLY A N 1
ATOM 1239 C CA . GLY A 1 153 ? -5.872 12.334 -7.327 1.00 67.38 153 GLY A CA 1
ATOM 1240 C C . GLY A 1 153 ? -5.241 12.333 -5.940 1.00 67.38 153 GLY A C 1
ATOM 1241 O O . GLY A 1 153 ? -4.199 11.724 -5.727 1.00 67.38 153 GLY A O 1
ATOM 1242 N N . ASN A 1 154 ? -5.901 12.991 -4.990 1.00 85.38 154 ASN A N 1
ATOM 1243 C CA . ASN A 1 154 ? -5.715 12.691 -3.576 1.00 85.38 154 ASN A CA 1
ATOM 1244 C C . ASN A 1 154 ? -6.314 11.308 -3.295 1.00 85.38 154 ASN A C 1
ATOM 1246 O O . ASN A 1 154 ? -7.345 10.951 -3.866 1.00 85.38 154 ASN A O 1
ATOM 1250 N N . PHE A 1 155 ? -5.719 10.540 -2.400 1.00 88.75 155 PHE A N 1
ATOM 1251 C CA . PHE A 1 155 ? -6.294 9.263 -1.987 1.00 88.75 155 PHE A CA 1
ATOM 1252 C C . PHE A 1 155 ? -5.978 8.986 -0.528 1.00 88.75 155 PHE A C 1
ATOM 1254 O O . PHE A 1 155 ? -5.088 9.597 0.067 1.00 88.75 155 PHE A O 1
ATOM 1261 N N . THR A 1 156 ? -6.713 8.055 0.063 1.00 93.50 156 THR A N 1
ATOM 1262 C CA . THR A 1 156 ? -6.465 7.611 1.432 1.00 93.50 156 THR A CA 1
ATOM 1263 C C . THR A 1 156 ? -6.281 6.109 1.480 1.00 93.50 156 THR A C 1
ATOM 1265 O O . THR A 1 156 ? -6.953 5.375 0.757 1.00 93.50 156 THR A O 1
ATOM 1268 N N . ILE A 1 157 ? -5.383 5.663 2.351 1.00 94.62 157 ILE A N 1
ATOM 1269 C CA . ILE A 1 157 ? -5.146 4.249 2.631 1.00 94.62 157 ILE A CA 1
ATOM 1270 C C . ILE A 1 157 ? -5.418 4.032 4.111 1.00 94.62 157 ILE A C 1
ATOM 1272 O O . ILE A 1 157 ? -4.742 4.619 4.957 1.00 94.62 157 ILE A O 1
ATOM 1276 N N . SER A 1 158 ? -6.385 3.180 4.415 1.00 95.94 158 SER A N 1
ATOM 1277 C CA . SER A 1 158 ? -6.818 2.896 5.782 1.00 95.94 158 SER A CA 1
ATOM 1278 C C . SER A 1 158 ? -6.705 1.406 6.065 1.00 95.94 158 SER A C 1
ATOM 1280 O O . SER A 1 158 ? -6.881 0.582 5.168 1.00 95.94 158 SER A O 1
ATOM 1282 N N . TYR A 1 159 ? -6.460 1.028 7.318 1.00 95.62 159 TYR A N 1
ATOM 1283 C CA . TYR A 1 159 ? -6.642 -0.368 7.719 1.00 95.62 159 TYR A CA 1
ATOM 1284 C C . TYR A 1 159 ? -8.098 -0.802 7.519 1.00 95.62 159 TYR A C 1
ATOM 1286 O O . TYR A 1 159 ? -9.013 0.009 7.666 1.00 95.62 159 TYR A O 1
ATOM 1294 N N . THR A 1 160 ? -8.305 -2.085 7.218 1.00 92.19 160 THR A N 1
ATOM 1295 C CA . THR A 1 160 ? -9.640 -2.696 7.154 1.00 92.19 160 THR A CA 1
ATOM 1296 C C . THR A 1 160 ? -9.926 -3.509 8.414 1.00 92.19 160 THR A C 1
ATOM 1298 O O . THR A 1 160 ? -9.103 -4.327 8.832 1.00 92.19 160 THR A O 1
ATOM 1301 N N . PHE A 1 161 ? -11.088 -3.287 9.024 1.00 90.56 161 PHE A N 1
ATOM 1302 C CA . PHE A 1 161 ? -11.616 -4.097 10.120 1.00 90.56 161 PHE A CA 1
ATOM 1303 C C . PHE A 1 161 ? -13.100 -4.346 9.889 1.00 90.56 161 PHE A C 1
ATOM 1305 O O . PHE A 1 161 ? -13.871 -3.403 9.720 1.00 90.56 161 PHE A O 1
ATOM 1312 N N . ASN A 1 162 ? -13.495 -5.622 9.867 1.00 86.62 162 ASN A N 1
ATOM 1313 C CA . ASN A 1 162 ? -14.845 -6.051 9.493 1.00 86.62 162 ASN A CA 1
ATOM 1314 C C . ASN A 1 162 ? -15.323 -5.391 8.186 1.00 86.62 162 ASN A C 1
ATOM 1316 O O . ASN A 1 162 ? -16.417 -4.838 8.146 1.00 86.62 162 ASN A O 1
ATOM 1320 N N . ASP A 1 163 ? -14.464 -5.381 7.162 1.00 82.88 163 ASP A N 1
ATOM 1321 C CA . ASP A 1 163 ? -14.705 -4.777 5.840 1.00 82.88 163 ASP A CA 1
ATOM 1322 C C . ASP A 1 163 ? -14.955 -3.258 5.839 1.00 82.88 163 ASP A C 1
ATOM 1324 O O . ASP A 1 163 ? -15.355 -2.692 4.825 1.00 82.88 163 ASP A O 1
ATOM 1328 N N . ASN A 1 164 ? -14.683 -2.577 6.956 1.00 87.12 164 ASN A N 1
ATOM 1329 C CA . ASN A 1 164 ? -14.805 -1.129 7.081 1.00 87.12 164 ASN A CA 1
ATOM 1330 C C . ASN A 1 164 ? -13.427 -0.478 7.240 1.00 87.12 164 ASN A C 1
ATOM 1332 O O . ASN A 1 164 ? -12.540 -1.007 7.919 1.00 87.12 164 ASN A O 1
ATOM 1336 N N . ALA A 1 165 ? -13.260 0.702 6.642 1.00 90.19 165 ALA A N 1
ATOM 1337 C CA . ALA A 1 165 ? -12.065 1.516 6.811 1.00 90.19 165 ALA A CA 1
ATOM 1338 C C . ALA A 1 165 ? -11.960 2.052 8.249 1.00 90.19 165 ALA A C 1
ATOM 1340 O O . ALA A 1 165 ? -12.923 2.573 8.811 1.00 90.19 165 ALA A O 1
ATOM 1341 N N . ILE A 1 166 ? -10.768 1.972 8.841 1.00 91.06 166 ILE A N 1
ATOM 1342 C CA . ILE A 1 166 ? -10.468 2.607 10.128 1.00 91.06 166 ILE A CA 1
ATOM 1343 C C . ILE A 1 166 ? -9.906 4.006 9.866 1.00 91.06 166 ILE A C 1
ATOM 1345 O O . ILE A 1 166 ? -8.704 4.170 9.652 1.00 91.06 166 ILE A O 1
ATOM 1349 N N . GLU A 1 167 ? -10.775 5.014 9.898 1.00 85.50 167 GLU A N 1
ATOM 1350 C CA . GLU A 1 167 ? -10.416 6.415 9.615 1.00 85.50 167 GLU A CA 1
ATOM 1351 C C . GLU A 1 167 ? -9.405 6.997 10.622 1.00 85.50 167 GLU A C 1
ATOM 1353 O O . GLU A 1 167 ? -8.580 7.839 10.270 1.00 85.50 167 GLU A O 1
ATOM 1358 N N . ASP A 1 168 ? -9.410 6.491 11.862 1.00 82.19 168 ASP A N 1
ATOM 1359 C CA . ASP A 1 168 ? -8.544 6.961 12.955 1.00 82.19 168 ASP A CA 1
ATOM 1360 C C . ASP A 1 168 ? -7.039 6.747 12.678 1.00 82.19 168 ASP A C 1
ATOM 1362 O O . ASP A 1 168 ? -6.195 7.421 13.269 1.00 82.19 168 ASP A O 1
ATOM 1366 N N . LYS A 1 169 ? -6.686 5.808 11.786 1.00 80.62 169 LYS A N 1
ATOM 1367 C CA . LYS A 1 169 ? -5.305 5.513 11.361 1.00 80.62 169 LYS A CA 1
ATOM 1368 C C . LYS A 1 169 ? -5.231 5.328 9.846 1.00 80.62 169 LYS A C 1
ATOM 1370 O O . LYS A 1 169 ? -5.014 4.220 9.349 1.00 80.62 169 LYS A O 1
ATOM 1375 N N . GLN A 1 170 ? -5.393 6.430 9.124 1.00 91.50 170 GLN A N 1
ATOM 1376 C CA . GLN A 1 170 ? -5.257 6.466 7.671 1.00 91.50 170 GLN A CA 1
ATOM 1377 C C . GLN A 1 170 ? -4.043 7.276 7.216 1.00 91.50 170 GLN A C 1
ATOM 1379 O O . GLN A 1 170 ? -3.737 8.337 7.762 1.00 91.50 170 GLN A O 1
ATOM 1384 N N . TYR A 1 171 ? -3.395 6.807 6.156 1.00 94.44 171 TYR A N 1
ATOM 1385 C CA . TYR A 1 171 ? -2.485 7.622 5.364 1.00 94.44 171 TYR A CA 1
ATOM 1386 C C . TYR A 1 171 ? -3.303 8.467 4.385 1.00 94.44 171 TYR A C 1
ATOM 1388 O O . TYR A 1 171 ? -4.210 7.952 3.727 1.00 94.44 171 TYR A O 1
ATOM 1396 N N . LYS A 1 172 ? -2.990 9.761 4.281 1.00 93.75 172 LYS A N 1
ATOM 1397 C CA . LYS A 1 172 ? -3.598 10.671 3.304 1.00 93.75 172 LYS A CA 1
ATOM 1398 C C . LYS A 1 172 ? -2.527 11.115 2.323 1.00 93.75 172 LYS A C 1
ATOM 1400 O O . LYS A 1 172 ? -1.551 11.745 2.723 1.00 93.75 172 LYS A O 1
ATOM 1405 N N . PHE A 1 173 ? -2.726 10.786 1.056 1.00 89.25 173 PHE A N 1
ATOM 1406 C CA . PHE A 1 173 ? -1.943 11.335 -0.032 1.00 89.25 173 PHE A CA 1
ATOM 1407 C C . PHE A 1 173 ? -2.619 12.610 -0.527 1.00 89.25 173 PHE A C 1
ATOM 1409 O O . PHE A 1 173 ? -3.750 12.573 -1.019 1.00 89.25 173 PHE A O 1
ATOM 1416 N N . GLU A 1 174 ? -1.922 13.731 -0.395 1.00 84.62 174 GLU A N 1
ATOM 1417 C CA . GLU A 1 174 ? -2.344 15.018 -0.931 1.00 84.62 174 GLU A CA 1
ATOM 1418 C C . GLU A 1 174 ? -1.369 15.419 -2.028 1.00 84.62 174 GLU A C 1
ATOM 1420 O O . GLU A 1 174 ? -0.161 15.526 -1.799 1.00 84.62 174 GLU A O 1
ATOM 1425 N N . LYS A 1 175 ? -1.883 15.642 -3.238 1.00 72.75 175 LYS A N 1
ATOM 1426 C CA . LYS A 1 175 ? -1.055 16.179 -4.309 1.00 72.75 175 LYS A CA 1
ATOM 1427 C C . LYS A 1 175 ? -0.597 17.581 -3.906 1.00 72.75 175 LYS A C 1
ATOM 1429 O O . LYS A 1 175 ? -1.424 18.427 -3.569 1.00 72.75 175 LYS A O 1
ATOM 1434 N N . ALA A 1 176 ? 0.704 17.843 -4.004 1.00 58.72 176 ALA A N 1
ATOM 1435 C CA . ALA A 1 176 ? 1.218 19.200 -3.893 1.00 58.72 176 ALA A CA 1
ATOM 1436 C C . ALA A 1 176 ? 0.557 20.081 -4.968 1.00 58.72 176 ALA A C 1
ATOM 1438 O O . ALA A 1 176 ? 0.617 19.763 -6.159 1.00 58.72 176 ALA A O 1
ATOM 1439 N N . SER A 1 177 ? -0.107 21.156 -4.542 1.00 51.97 177 SER A N 1
ATOM 1440 C CA . SER A 1 177 ? -0.606 22.188 -5.448 1.00 51.97 177 SER A CA 1
ATOM 1441 C C . SER A 1 177 ? 0.589 22.811 -6.173 1.00 51.97 177 SER A C 1
ATOM 1443 O O . SER A 1 177 ? 1.424 23.443 -5.527 1.00 51.97 177 SER A O 1
ATOM 1445 N N . GLU A 1 178 ? 0.692 22.579 -7.483 1.00 44.69 178 GLU A N 1
ATOM 1446 C CA . GLU A 1 178 ? 1.594 23.324 -8.379 1.00 44.69 178 GLU A CA 1
ATOM 1447 C C . GLU A 1 178 ? 1.058 24.741 -8.624 1.00 44.69 178 GLU A C 1
ATOM 1449 O O . GLU A 1 178 ? -0.182 24.891 -8.766 1.00 44.69 178 GLU A O 1
#

Radius of gyration: 23.63 Å; chains: 1; bounding box: 61×36×75 Å

Sequence (178 aa):
MMNAIPKIYNEQTNEWIELMAKPIAEEVINIMKEDFMRNKEDIKLSEISYGNEDEFRYYIAYQSNVNQSAIFSLEGALPFILNEILNKKDNYSSLSNKDVLFDADALSFIEPLNVFNVVYKDTFGNEVTTRSNELPQDLINTTSHIIKNNKSGNFTISYTFNDNAIEDKQYKFEKASE

Secondary structure (DSSP, 8-state):
---PPPEEEETTTTEEEE-----HHHHHHHHHHHHHHTT---EEEEEEEESGGG-EEEEEEEETTS-HHHHHHHHHHHHHHHHHHHHTSSS--PPPHHHHHT-HHHHHHHGGG---EEEEE-TT--EEEEETTS--SS---TT-S----S----EEEEEEETTEEEEEEEEEE-----

Foldseek 3Di:
DDDDFDWDQDPVVRDTHTPDPPVVVVVVLVVVVCVVCVPAAAKDKDWAFEDDPSQFTAIFIAHPPQDVVLVCCLNVCVRVVLNVLQVPDPDNDDDALCSQCVDPVSVVSRVSRPKAWKWKAWQVGDIDIDIRNRPDRQPDDPDDPDPGHPQDTKMKIAHDDPNDGDPVRIDIRDRPDD